Protein AF-A0A849Z575-F1 (afdb_monomer_lite)

Radius of gyration: 14.67 Å; chains: 1; bounding box: 32×26×40 Å

Structure (mmCIF, N/CA/C/O backbone):
data_AF-A0A849Z575-F1
#
_entry.id   AF-A0A849Z575-F1
#
loop_
_atom_site.group_PDB
_atom_site.id
_atom_site.type_symbol
_atom_site.label_atom_id
_atom_site.label_alt_id
_atom_site.label_comp_id
_atom_site.label_asym_id
_atom_site.label_entity_id
_atom_site.label_seq_id
_atom_site.pdbx_PDB_ins_code
_atom_site.Cartn_x
_atom_site.Cartn_y
_atom_site.Cartn_z
_atom_site.occupancy
_atom_site.B_iso_or_equiv
_atom_site.auth_seq_id
_atom_site.auth_comp_id
_atom_site.auth_asym_id
_atom_site.auth_atom_id
_atom_site.pdbx_PDB_model_num
ATOM 1 N N . MET A 1 1 ? 13.945 -15.784 -11.707 1.00 46.50 1 MET A N 1
ATOM 2 C CA . MET A 1 1 ? 13.718 -14.532 -12.458 1.00 46.50 1 MET A CA 1
ATOM 3 C C . MET A 1 1 ? 12.244 -14.195 -12.335 1.00 46.50 1 MET A C 1
ATOM 5 O O . MET A 1 1 ? 11.436 -15.010 -12.761 1.00 46.50 1 MET A O 1
ATOM 9 N N . LYS A 1 2 ? 11.876 -13.103 -11.656 1.00 51.78 2 LYS A N 1
ATOM 10 C CA . LYS A 1 2 ? 10.467 -12.685 -11.591 1.00 51.78 2 LYS A CA 1
ATOM 11 C C . LYS A 1 2 ? 10.192 -11.878 -12.848 1.00 51.78 2 LYS A C 1
ATOM 13 O O . LYS A 1 2 ? 10.759 -10.805 -13.008 1.00 51.78 2 LYS A O 1
ATOM 18 N N . THR A 1 3 ? 9.388 -12.410 -13.760 1.00 62.69 3 THR A N 1
ATOM 19 C CA . THR A 1 3 ? 9.033 -11.647 -14.957 1.00 62.69 3 THR A CA 1
ATOM 20 C C . THR A 1 3 ? 8.106 -10.495 -14.569 1.00 62.69 3 THR A C 1
ATOM 22 O O . THR A 1 3 ? 7.423 -10.553 -13.543 1.00 62.69 3 THR A O 1
ATOM 25 N N . ARG A 1 4 ? 8.028 -9.448 -15.399 1.00 69.19 4 ARG A N 1
ATOM 26 C CA . ARG A 1 4 ? 7.083 -8.328 -15.210 1.00 69.19 4 ARG A CA 1
ATOM 27 C C . ARG A 1 4 ? 5.634 -8.783 -14.983 1.00 69.19 4 ARG A C 1
ATOM 29 O O . ARG A 1 4 ? 4.887 -8.095 -14.299 1.00 69.19 4 ARG A O 1
ATOM 36 N N . LYS A 1 5 ? 5.243 -9.954 -15.493 1.00 69.69 5 LYS A N 1
ATOM 37 C CA . LYS A 1 5 ? 3.909 -10.549 -15.301 1.00 69.69 5 LYS A CA 1
ATOM 38 C C . LYS A 1 5 ? 3.655 -11.062 -13.883 1.00 69.69 5 LYS A C 1
ATOM 40 O O . LYS A 1 5 ? 2.515 -11.044 -13.427 1.00 69.69 5 LYS A O 1
ATOM 45 N N . ASP A 1 6 ? 4.706 -11.458 -13.172 1.00 75.38 6 ASP A N 1
ATOM 46 C CA . ASP A 1 6 ? 4.607 -12.082 -11.848 1.00 75.38 6 ASP A CA 1
ATOM 47 C C . ASP A 1 6 ? 4.687 -11.063 -10.708 1.00 75.38 6 ASP A C 1
ATOM 49 O O . ASP A 1 6 ? 4.555 -11.412 -9.531 1.00 75.38 6 ASP A O 1
ATOM 53 N N . PHE A 1 7 ? 4.941 -9.792 -11.030 1.00 79.50 7 PHE A N 1
ATOM 54 C CA . PHE A 1 7 ? 5.074 -8.773 -10.007 1.00 79.50 7 PHE A CA 1
ATOM 55 C C . PHE A 1 7 ? 3.714 -8.420 -9.410 1.00 79.50 7 PHE A C 1
ATOM 57 O O . PHE A 1 7 ? 2.819 -7.878 -10.076 1.00 79.50 7 PHE A O 1
ATOM 64 N N . ARG A 1 8 ? 3.604 -8.696 -8.112 1.00 80.12 8 ARG A N 1
ATOM 65 C CA . ARG A 1 8 ? 2.444 -8.362 -7.300 1.00 80.12 8 ARG A CA 1
ATOM 66 C C . ARG A 1 8 ? 2.808 -7.318 -6.269 1.00 80.12 8 ARG A C 1
ATOM 68 O O . ARG A 1 8 ? 3.837 -7.426 -5.607 1.00 80.12 8 ARG A O 1
ATOM 75 N N . ILE A 1 9 ? 1.910 -6.366 -6.098 1.00 78.44 9 ILE A N 1
ATOM 76 C CA . ILE A 1 9 ? 1.945 -5.434 -4.980 1.00 78.44 9 ILE A CA 1
ATOM 77 C C . ILE A 1 9 ? 0.882 -5.887 -3.996 1.00 78.44 9 ILE A C 1
ATOM 79 O O . ILE A 1 9 ? -0.257 -6.152 -4.381 1.00 78.44 9 ILE A O 1
AT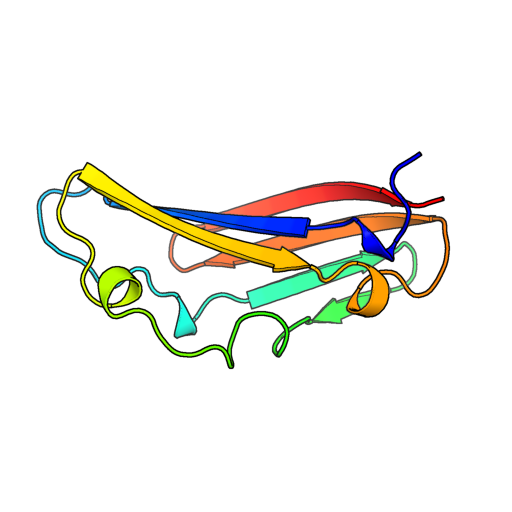OM 83 N N . THR A 1 10 ? 1.275 -5.964 -2.733 1.00 82.31 10 THR A N 1
ATOM 84 C CA . THR A 1 10 ? 0.379 -6.223 -1.614 1.00 82.31 10 THR A CA 1
ATOM 85 C C . THR A 1 10 ? 0.352 -4.995 -0.721 1.00 82.31 10 THR A C 1
ATOM 87 O O . THR A 1 10 ? 1.407 -4.489 -0.346 1.00 82.31 10 THR A O 1
ATOM 90 N N . ILE A 1 11 ? -0.846 -4.546 -0.364 1.00 80.56 11 ILE A N 1
ATOM 91 C CA . ILE A 1 11 ? -1.070 -3.482 0.615 1.00 80.56 11 ILE A CA 1
ATOM 92 C C . ILE A 1 11 ? -1.724 -4.123 1.827 1.00 80.56 11 ILE A C 1
ATOM 94 O O . ILE A 1 11 ? -2.682 -4.883 1.680 1.00 80.56 11 ILE A O 1
ATOM 98 N N . LYS A 1 12 ? -1.210 -3.802 3.013 1.00 85.81 12 LYS A N 1
ATOM 99 C CA . LYS A 1 12 ? -1.788 -4.214 4.290 1.00 85.81 12 LYS A CA 1
ATOM 100 C C . LYS A 1 12 ? -2.063 -2.982 5.135 1.00 85.81 12 LYS A C 1
ATOM 102 O O . LYS A 1 12 ? -1.223 -2.086 5.183 1.00 85.81 12 LYS A O 1
ATOM 107 N N . ALA A 1 13 ? -3.208 -2.960 5.801 1.00 84.88 13 ALA A N 1
ATOM 108 C CA . ALA A 1 13 ? -3.537 -1.957 6.802 1.00 84.88 13 ALA A CA 1
ATOM 109 C C . ALA A 1 13 ? -3.946 -2.666 8.090 1.00 84.88 13 ALA A C 1
ATOM 111 O O . ALA A 1 13 ? -4.796 -3.555 8.060 1.00 84.88 13 ALA A O 1
ATOM 112 N N . THR A 1 14 ? -3.336 -2.266 9.201 1.00 89.06 14 THR A N 1
ATOM 113 C CA . THR A 1 14 ? -3.619 -2.802 10.535 1.00 89.06 14 THR A CA 1
ATOM 114 C C . THR A 1 14 ? -4.141 -1.678 11.413 1.00 89.06 14 THR A C 1
ATOM 116 O O . THR A 1 14 ? -3.500 -0.631 11.521 1.00 89.06 14 THR A O 1
ATOM 119 N N . ASN A 1 15 ? -5.284 -1.890 12.063 1.00 91.12 15 ASN A N 1
ATOM 120 C CA . ASN A 1 15 ? -5.797 -0.933 13.033 1.00 91.12 15 ASN A CA 1
ATOM 121 C C . ASN A 1 15 ? -5.083 -1.123 14.379 1.00 91.12 15 ASN A C 1
ATOM 123 O O . ASN A 1 15 ? -5.410 -2.021 15.150 1.00 91.12 15 ASN A O 1
ATOM 127 N N . VAL A 1 16 ? -4.108 -0.259 14.663 1.00 91.69 16 VAL A N 1
ATOM 128 C CA . VAL A 1 16 ? -3.369 -0.239 15.941 1.00 91.69 16 VAL A CA 1
ATOM 129 C C . VAL A 1 16 ? -4.068 0.582 17.037 1.00 91.69 16 VAL A C 1
ATOM 131 O O . VAL A 1 16 ? -3.544 0.718 18.143 1.00 91.69 16 VAL A O 1
ATOM 134 N N . GLY A 1 17 ? -5.230 1.164 16.729 1.00 91.25 17 GLY A N 1
ATOM 135 C CA . GLY A 1 17 ? -6.047 1.946 17.648 1.00 91.25 17 GLY A CA 1
ATOM 136 C C . GLY A 1 17 ? -6.961 1.091 18.527 1.00 91.25 17 GLY A C 1
ATOM 137 O O . GLY A 1 17 ? -6.866 -0.134 18.576 1.00 91.25 17 GLY A O 1
ATOM 138 N N . LYS A 1 18 ? -7.862 1.766 19.251 1.00 95.56 18 LYS A N 1
ATOM 139 C CA . LYS A 1 18 ? -8.833 1.141 20.171 1.00 95.56 18 LYS A CA 1
ATOM 140 C C . LYS A 1 18 ? -10.278 1.194 19.672 1.00 95.56 18 LYS A C 1
ATOM 142 O O . LYS A 1 18 ? -11.152 0.606 20.299 1.00 95.56 18 LYS A O 1
ATOM 147 N N . GLU A 1 19 ? -10.523 1.876 18.558 1.00 96.19 19 GLU A N 1
ATOM 148 C CA . GLU A 1 19 ? -11.845 2.052 17.955 1.00 96.19 19 GLU A CA 1
ATOM 149 C C . GLU A 1 19 ? -11.834 1.563 16.505 1.00 96.19 19 GLU A C 1
ATOM 151 O O . GLU A 1 19 ? -10.784 1.547 15.861 1.00 96.19 19 GLU A O 1
ATOM 156 N N . THR A 1 20 ? -12.992 1.147 15.991 1.00 93.75 20 THR A N 1
ATOM 157 C CA . THR A 1 20 ? -13.152 0.824 14.567 1.00 93.75 20 THR A CA 1
ATOM 158 C C . THR A 1 20 ? -12.881 2.066 13.723 1.00 93.75 20 THR A C 1
ATOM 160 O O . THR A 1 20 ? -13.417 3.130 14.018 1.00 93.75 20 THR A O 1
ATOM 163 N N . THR A 1 21 ? -12.094 1.928 12.655 1.00 90.75 21 THR A N 1
ATOM 164 C CA . THR A 1 21 ? -11.702 3.059 11.798 1.00 90.75 21 THR A CA 1
ATOM 165 C C . THR A 1 21 ? -11.860 2.743 10.313 1.00 90.75 21 THR A C 1
ATOM 167 O O . THR A 1 21 ? -11.747 1.589 9.900 1.00 90.75 21 THR A O 1
ATOM 170 N N . ASP A 1 22 ? -12.082 3.774 9.496 1.00 87.12 22 ASP A N 1
ATOM 171 C CA . ASP A 1 22 ? -11.826 3.696 8.052 1.00 87.12 22 ASP A CA 1
ATOM 172 C C . ASP A 1 22 ? -10.305 3.722 7.847 1.00 87.12 22 ASP A C 1
ATOM 174 O O . ASP A 1 22 ? -9.594 4.454 8.540 1.00 87.12 22 ASP A O 1
ATOM 178 N N . THR A 1 23 ? -9.781 2.910 6.930 1.00 80.31 23 THR A N 1
ATOM 179 C CA . THR A 1 23 ? -8.332 2.840 6.690 1.00 80.31 23 THR A CA 1
ATOM 180 C C . THR A 1 23 ? -7.813 3.963 5.781 1.00 80.31 23 THR A C 1
ATOM 182 O O . THR A 1 23 ? -6.676 3.892 5.317 1.00 80.31 23 THR A O 1
ATOM 185 N N . GLY A 1 24 ? -8.652 4.922 5.381 1.00 79.44 24 GLY A N 1
ATOM 186 C CA . GLY A 1 24 ? -8.296 5.997 4.453 1.00 79.44 24 GLY A CA 1
ATOM 187 C C . GLY A 1 24 ? -7.968 5.494 3.045 1.00 79.44 24 GLY A C 1
ATOM 188 O O . GLY A 1 24 ? -7.293 6.172 2.275 1.00 79.44 24 GLY A O 1
ATOM 189 N N . ARG A 1 25 ? -8.428 4.292 2.664 1.00 77.31 25 ARG A N 1
ATOM 190 C CA . ARG A 1 25 ? -7.999 3.608 1.424 1.00 77.31 25 ARG A CA 1
ATOM 191 C C . ARG A 1 25 ? -8.259 4.413 0.146 1.00 77.31 25 ARG A C 1
ATOM 193 O O . ARG A 1 25 ? -7.547 4.252 -0.845 1.00 77.31 25 ARG A O 1
ATOM 200 N N . HIS A 1 26 ? -9.287 5.257 0.171 1.00 73.94 26 HIS A N 1
ATOM 201 C CA . HIS A 1 26 ? -9.674 6.155 -0.917 1.00 73.94 26 HIS A CA 1
ATOM 202 C C . HIS A 1 26 ? -8.728 7.356 -1.083 1.00 73.94 26 HIS A C 1
ATOM 204 O O . HIS A 1 26 ? -8.760 8.008 -2.121 1.00 73.94 26 HIS A O 1
ATOM 210 N N . GLN A 1 27 ? -7.901 7.635 -0.078 1.00 74.00 27 GLN A N 1
ATOM 211 C CA . GLN A 1 27 ? -6.935 8.733 -0.055 1.00 74.00 27 GLN A CA 1
ATOM 212 C C . GLN A 1 27 ? -5.522 8.258 -0.401 1.00 74.00 27 GLN A C 1
ATOM 214 O O . GLN A 1 27 ? -4.627 9.079 -0.579 1.00 74.00 27 GLN A O 1
ATOM 219 N N . MET A 1 28 ? -5.312 6.940 -0.507 1.00 76.00 28 MET A N 1
ATOM 220 C CA . MET A 1 28 ? -3.994 6.391 -0.795 1.00 76.00 28 MET A CA 1
ATOM 221 C C . MET A 1 28 ? -3.535 6.761 -2.204 1.00 76.00 28 MET A C 1
ATOM 223 O O . MET A 1 28 ? -4.220 6.481 -3.194 1.00 76.00 28 MET A O 1
ATOM 227 N N . SER A 1 29 ? -2.340 7.336 -2.285 1.00 75.12 29 SER A N 1
ATOM 228 C CA . SER A 1 29 ? -1.666 7.668 -3.533 1.00 75.12 29 SER A CA 1
ATOM 229 C C . SER A 1 29 ? -0.580 6.625 -3.805 1.00 75.12 29 SER A C 1
ATOM 231 O O . SER A 1 29 ? 0.107 6.156 -2.899 1.00 75.12 29 SER A O 1
ATOM 233 N N . PHE A 1 30 ? -0.456 6.214 -5.066 1.00 77.50 30 PHE A N 1
ATOM 234 C CA . PHE A 1 30 ? 0.590 5.297 -5.512 1.00 77.50 30 PHE A CA 1
ATOM 235 C C . PHE A 1 30 ? 1.380 5.984 -6.602 1.00 77.50 30 PHE A C 1
ATOM 237 O O . PHE A 1 30 ? 0.791 6.577 -7.507 1.00 77.50 30 PHE A O 1
ATOM 244 N N . SER A 1 31 ? 2.698 5.868 -6.567 1.00 76.62 31 SER A N 1
ATOM 245 C CA . SER A 1 31 ?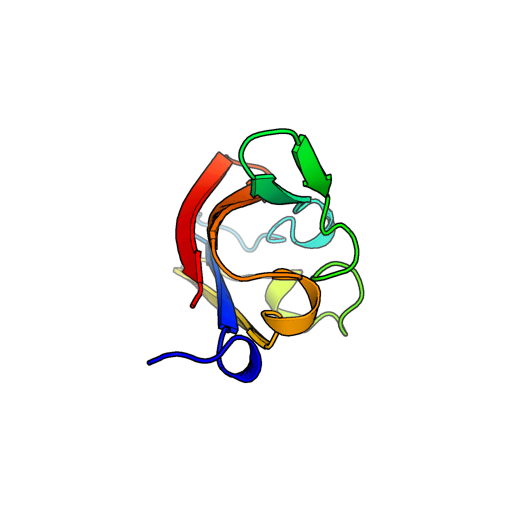 3.551 6.379 -7.629 1.00 76.62 31 SER A CA 1
ATOM 246 C C . SER A 1 31 ? 4.753 5.475 -7.864 1.00 76.62 31 SER A C 1
ATOM 248 O O . SER A 1 31 ? 5.150 4.675 -7.015 1.00 76.62 31 SER A O 1
ATOM 250 N N . THR A 1 32 ? 5.320 5.583 -9.060 1.00 75.69 32 THR A N 1
ATOM 251 C CA . THR A 1 32 ? 6.629 5.015 -9.374 1.00 75.69 32 THR A CA 1
ATOM 252 C C . THR A 1 32 ? 7.580 6.103 -9.802 1.00 75.69 32 THR A C 1
ATOM 254 O O . THR A 1 32 ? 7.257 6.847 -10.727 1.00 75.69 32 THR A O 1
ATOM 257 N N . GLY A 1 33 ? 8.756 6.157 -9.192 1.00 71.00 33 GLY A N 1
ATOM 258 C CA . GLY A 1 33 ? 9.903 6.906 -9.682 1.00 71.00 33 GLY A CA 1
ATOM 259 C C . GLY A 1 33 ? 10.803 6.021 -10.539 1.00 71.00 33 GLY A C 1
ATOM 260 O O . GLY A 1 33 ? 11.073 4.879 -10.173 1.00 71.00 33 GLY A O 1
ATOM 261 N N . VAL A 1 34 ? 11.285 6.562 -11.655 1.00 66.19 34 VAL A N 1
ATOM 262 C CA . VAL A 1 34 ? 12.523 6.117 -12.310 1.00 66.19 34 VAL A CA 1
ATOM 263 C C . VAL A 1 34 ? 13.478 7.302 -12.388 1.00 66.19 34 VAL A C 1
ATOM 265 O O . VAL A 1 34 ? 13.044 8.458 -12.334 1.00 66.19 34 VAL A O 1
ATOM 268 N N . GLU A 1 35 ? 14.773 7.035 -12.528 1.00 52.09 35 GLU A N 1
ATOM 269 C CA . GLU A 1 35 ? 15.745 8.083 -12.837 1.00 52.09 35 GLU A CA 1
ATOM 270 C C . GLU A 1 35 ? 15.301 8.815 -14.124 1.00 52.09 35 GLU A C 1
ATOM 272 O O . GLU A 1 35 ? 15.127 8.199 -15.178 1.00 52.09 35 GLU A O 1
ATOM 277 N N . GLY A 1 36 ? 15.007 10.119 -14.017 1.00 47.66 36 GLY A N 1
ATOM 278 C CA . GLY A 1 36 ? 14.481 10.940 -15.119 1.00 47.66 36 GLY A CA 1
ATOM 279 C C . GLY A 1 36 ? 12.958 11.166 -15.158 1.00 47.66 36 GLY A C 1
ATOM 280 O O . GLY A 1 36 ? 12.485 11.834 -16.077 1.00 47.66 36 GLY A O 1
ATOM 281 N N . GLY A 1 37 ? 12.177 10.676 -14.185 1.00 56.44 37 GLY A N 1
ATOM 282 C CA . GLY A 1 37 ? 10.776 11.089 -13.997 1.00 56.44 37 GLY A CA 1
ATOM 283 C C . GLY A 1 37 ? 9.874 10.034 -13.350 1.00 56.44 37 GLY A C 1
ATOM 284 O O . GLY A 1 37 ? 10.016 8.842 -13.598 1.00 56.44 37 GLY A O 1
ATOM 285 N N . GLY A 1 38 ? 8.915 10.469 -12.526 1.00 61.00 38 GLY A N 1
ATOM 286 C CA . GLY A 1 38 ? 7.931 9.594 -11.876 1.00 61.00 38 GLY A CA 1
ATOM 287 C C . GLY A 1 38 ? 6.539 9.624 -12.520 1.00 61.00 38 GLY A C 1
ATOM 288 O O . GLY A 1 38 ? 6.223 10.505 -13.319 1.00 61.00 38 GLY A O 1
ATOM 289 N N . ARG A 1 39 ? 5.680 8.660 -12.169 1.00 70.56 39 ARG A N 1
ATOM 290 C CA . ARG A 1 39 ? 4.257 8.614 -12.547 1.00 70.56 39 ARG A CA 1
ATOM 291 C C . ARG A 1 39 ? 3.388 8.279 -11.347 1.00 70.56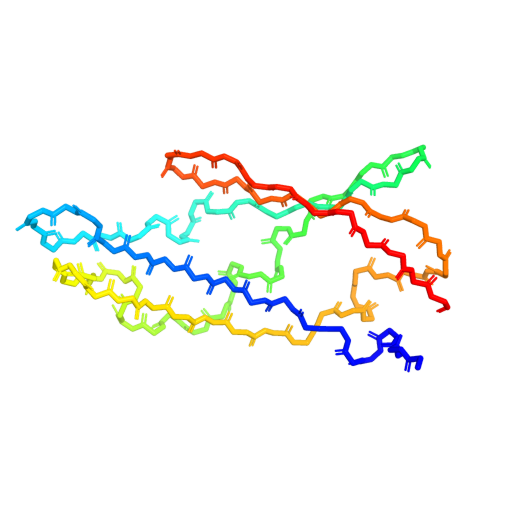 39 ARG A C 1
ATOM 293 O O . ARG A 1 39 ? 3.663 7.311 -10.646 1.00 70.56 39 ARG A O 1
ATOM 300 N N . THR A 1 40 ? 2.291 9.007 -11.179 1.00 70.69 40 THR A N 1
ATOM 301 C CA . THR A 1 40 ? 1.215 8.633 -10.257 1.00 70.69 40 THR A CA 1
ATOM 302 C C . THR A 1 40 ? 0.408 7.482 -10.860 1.00 70.69 40 THR A C 1
ATOM 304 O O . THR A 1 40 ? -0.185 7.604 -1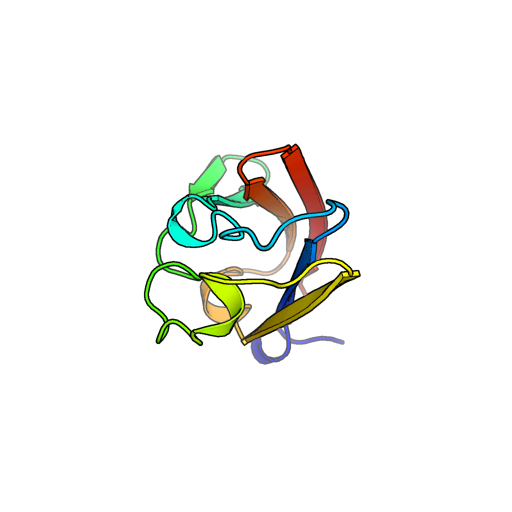1.930 1.00 70.69 40 THR A O 1
ATOM 307 N N . LEU A 1 41 ? 0.361 6.356 -10.159 1.00 68.94 41 LEU A N 1
ATOM 308 C CA . LEU A 1 41 ? -0.451 5.176 -10.445 1.00 68.94 41 LEU A CA 1
ATOM 309 C C . LEU A 1 41 ? -1.874 5.326 -9.872 1.00 68.94 41 LEU A C 1
ATOM 311 O O . LEU A 1 41 ? -2.429 4.372 -9.328 1.00 68.94 41 LEU A O 1
ATOM 315 N N . GLY A 1 42 ? -2.481 6.513 -9.984 1.00 56.41 42 GLY A N 1
ATOM 316 C CA . GLY A 1 42 ? -3.739 6.866 -9.301 1.00 56.41 42 GLY A CA 1
ATOM 317 C C . GLY A 1 42 ? -4.931 5.941 -9.598 1.00 56.41 42 GLY A C 1
ATOM 318 O O . GLY A 1 42 ? -5.904 5.924 -8.854 1.00 56.41 42 GLY A O 1
ATOM 319 N N . LEU A 1 43 ? -4.843 5.119 -10.649 1.00 53.00 43 LEU A N 1
ATOM 320 C CA . LEU A 1 43 ? -5.877 4.169 -11.072 1.00 53.00 43 LEU A CA 1
ATOM 321 C C . LEU A 1 43 ? -5.569 2.702 -10.718 1.00 53.00 43 LEU A C 1
ATOM 323 O O . LEU A 1 43 ? -6.432 1.850 -10.904 1.00 53.00 43 LEU A O 1
ATOM 327 N N . ALA A 1 44 ? -4.373 2.390 -10.208 1.00 56.97 44 ALA A N 1
ATOM 328 C CA . ALA A 1 44 ? -3.945 1.013 -9.934 1.00 56.97 44 ALA A CA 1
ATOM 329 C C . ALA A 1 44 ? -4.716 0.356 -8.780 1.00 56.97 44 ALA A C 1
ATOM 331 O O . ALA A 1 44 ? -4.951 -0.850 -8.780 1.00 56.97 44 ALA A O 1
ATOM 332 N N . PHE A 1 45 ? -5.115 1.170 -7.805 1.00 59.91 45 PHE A N 1
ATOM 333 C CA . PHE A 1 45 ? -5.707 0.717 -6.552 1.00 59.91 45 PHE A CA 1
ATOM 334 C C . PHE A 1 45 ? -7.022 1.441 -6.221 1.00 59.91 45 PHE A C 1
ATOM 336 O O . PHE A 1 45 ? -7.814 0.928 -5.438 1.00 59.91 45 PHE A O 1
ATOM 343 N N . GLY A 1 46 ? -7.307 2.610 -6.804 1.00 52.75 46 GLY A N 1
ATOM 344 C CA . GLY A 1 46 ? -8.485 3.423 -6.457 1.00 52.75 46 GLY A CA 1
ATOM 345 C C . GLY A 1 46 ? -9.843 2.884 -6.937 1.00 52.75 46 GLY A C 1
ATOM 346 O O . GLY A 1 46 ? -10.865 3.220 -6.345 1.00 52.75 46 GLY A O 1
ATOM 347 N N . ASN A 1 47 ? -9.868 2.025 -7.966 1.00 51.22 47 ASN A N 1
ATOM 348 C CA . ASN A 1 47 ? -11.099 1.675 -8.698 1.00 51.22 47 ASN A CA 1
ATOM 349 C C . ASN A 1 47 ? -11.613 0.237 -8.477 1.00 51.22 47 ASN A C 1
ATOM 351 O O . ASN A 1 47 ? -12.532 -0.201 -9.167 1.00 51.22 47 ASN A O 1
ATOM 355 N N . GLY A 1 48 ? -11.025 -0.519 -7.548 1.00 51.56 48 GLY A N 1
ATOM 356 C CA . GLY A 1 48 ? -11.476 -1.876 -7.222 1.00 51.56 48 GLY A CA 1
ATOM 357 C C . GLY A 1 48 ? -12.705 -1.889 -6.310 1.00 51.56 48 GLY A C 1
ATOM 358 O O . GLY A 1 48 ? -12.880 -0.990 -5.488 1.00 51.56 48 GLY A O 1
ATOM 359 N N . HIS A 1 49 ? -13.550 -2.920 -6.440 1.00 47.75 49 HIS A N 1
ATOM 360 C CA . HIS A 1 49 ? -14.698 -3.167 -5.559 1.00 47.75 49 HIS A CA 1
ATOM 361 C C . HIS A 1 49 ? -14.259 -3.070 -4.091 1.00 47.75 49 HIS A C 1
ATOM 363 O O . HIS A 1 49 ? -13.372 -3.805 -3.656 1.00 47.75 49 HIS A O 1
ATOM 369 N N . ARG A 1 50 ? -14.848 -2.123 -3.352 1.00 63.88 50 ARG A N 1
ATOM 370 C CA . ARG A 1 50 ? -14.505 -1.850 -1.955 1.00 63.88 50 ARG A CA 1
ATOM 371 C C . ARG A 1 50 ? -14.995 -3.012 -1.107 1.00 63.88 50 ARG A C 1
ATOM 373 O O . ARG A 1 50 ? -16.187 -3.100 -0.815 1.00 63.88 50 ARG A O 1
ATOM 380 N N . ALA A 1 51 ? -14.087 -3.907 -0.736 1.00 68.56 51 ALA A N 1
ATOM 381 C CA . ALA A 1 51 ? -14.380 -4.865 0.314 1.00 68.56 51 ALA A CA 1
ATOM 382 C C . ALA A 1 51 ? -14.704 -4.045 1.581 1.00 68.56 51 ALA A C 1
ATOM 384 O O . ALA A 1 51 ? -13.970 -3.107 1.915 1.00 68.56 51 ALA A O 1
ATOM 385 N N . LYS A 1 52 ? -15.864 -4.304 2.202 1.00 74.06 52 LYS A N 1
ATOM 386 C CA . LYS A 1 52 ? -16.414 -3.502 3.316 1.00 74.06 52 LYS A CA 1
ATOM 387 C C . LYS A 1 52 ? -15.424 -3.360 4.475 1.00 74.06 52 LYS A C 1
ATOM 389 O O . LYS A 1 52 ? -15.458 -2.371 5.199 1.00 74.06 52 LYS A O 1
ATOM 394 N N . GLU A 1 53 ? -14.529 -4.328 4.600 1.00 79.19 53 GLU A N 1
ATOM 395 C CA . GLU A 1 53 ? -13.485 -4.451 5.604 1.00 79.19 53 GLU A CA 1
ATOM 396 C C . GLU A 1 53 ? -12.489 -3.274 5.577 1.00 79.19 53 GLU A C 1
ATOM 398 O O . GLU A 1 53 ? -11.935 -2.928 6.614 1.00 79.19 53 GLU A O 1
ATOM 403 N N . TRP A 1 54 ? -12.302 -2.599 4.434 1.00 83.19 54 TRP A N 1
ATOM 404 C CA . TRP A 1 54 ? -11.444 -1.403 4.341 1.00 83.19 54 TRP A CA 1
ATOM 405 C C . TRP A 1 54 ? -12.111 -0.123 4.868 1.00 83.19 54 TRP A C 1
ATOM 407 O O . TRP A 1 54 ? -11.424 0.838 5.204 1.00 83.19 54 TRP A O 1
ATOM 417 N N . SER A 1 55 ? -13.444 -0.084 4.934 1.00 86.06 55 SER A N 1
ATOM 418 C CA . SER A 1 55 ? -14.197 1.095 5.397 1.00 86.06 55 SER A CA 1
ATOM 419 C C . SER A 1 55 ? -14.569 1.034 6.878 1.00 86.06 55 SER A C 1
ATOM 421 O O . SER A 1 55 ? -14.981 2.038 7.449 1.00 86.06 55 SER A O 1
ATOM 423 N N . ALA A 1 56 ? -14.449 -0.138 7.500 1.00 90.62 56 ALA A N 1
ATOM 424 C CA . ALA A 1 56 ? -14.716 -0.337 8.917 1.00 90.62 56 ALA A CA 1
ATOM 425 C C . ALA A 1 56 ? -13.818 -1.458 9.450 1.00 90.62 56 ALA A C 1
ATOM 427 O O . ALA A 1 56 ? -14.241 -2.610 9.538 1.00 90.62 56 ALA A O 1
ATOM 428 N N . LEU A 1 57 ? -12.574 -1.113 9.785 1.00 91.00 57 LEU A N 1
ATOM 429 C CA . LEU A 1 57 ? -11.579 -2.040 10.311 1.00 91.00 57 LEU A CA 1
ATOM 430 C C . LEU A 1 57 ? -11.613 -2.041 11.850 1.00 91.00 57 LEU A C 1
ATOM 432 O O . LEU A 1 57 ? -11.273 -1.015 12.452 1.00 91.00 57 LEU A O 1
ATOM 436 N N . PRO A 1 58 ? -12.013 -3.144 12.512 1.00 95.00 58 PRO A N 1
ATOM 437 C CA . PRO A 1 58 ? -12.026 -3.226 13.972 1.00 95.00 58 PRO A CA 1
ATOM 438 C C . PRO A 1 58 ? -10.623 -3.104 14.596 1.00 95.00 58 PRO A C 1
ATOM 440 O O . PRO A 1 58 ? -9.628 -3.349 13.912 1.00 95.00 58 PRO A O 1
ATOM 443 N N . PRO A 1 59 ? -10.515 -2.753 15.891 1.00 95.94 59 PRO A N 1
ATOM 444 C CA . PRO A 1 59 ? -9.238 -2.710 16.608 1.00 95.94 59 PRO A CA 1
ATOM 445 C C . PRO A 1 59 ? -8.477 -4.037 16.538 1.00 95.94 59 PRO A C 1
ATOM 447 O O . PRO A 1 59 ? -9.047 -5.092 16.805 1.00 95.94 59 PRO A O 1
ATOM 450 N N . GLY A 1 60 ? -7.185 -3.985 16.212 1.00 94.88 60 GLY A N 1
ATOM 451 C CA . GLY A 1 60 ? -6.309 -5.156 16.109 1.00 94.88 60 GLY A CA 1
ATOM 452 C C . GLY A 1 60 ? -6.426 -5.946 14.801 1.00 94.88 60 GLY A C 1
ATOM 453 O O . GLY A 1 60 ? -5.563 -6.778 14.523 1.00 94.88 60 GLY A O 1
ATOM 454 N N . GLU A 1 61 ? -7.436 -5.673 13.974 1.00 94.31 61 GLU A N 1
ATOM 455 C CA . GLU A 1 61 ? -7.630 -6.378 12.709 1.00 94.31 61 GLU A CA 1
ATOM 456 C C . GLU A 1 61 ? -6.702 -5.865 11.606 1.00 94.31 61 GLU A C 1
ATOM 458 O O . GLU A 1 61 ? -6.221 -4.725 11.620 1.00 94.31 61 GLU A O 1
ATOM 463 N N . THR A 1 62 ? -6.454 -6.736 10.627 1.00 91.31 62 THR A N 1
ATOM 464 C CA . THR A 1 62 ? -5.652 -6.427 9.440 1.00 91.31 62 THR A CA 1
ATOM 465 C C . THR A 1 62 ? -6.412 -6.785 8.175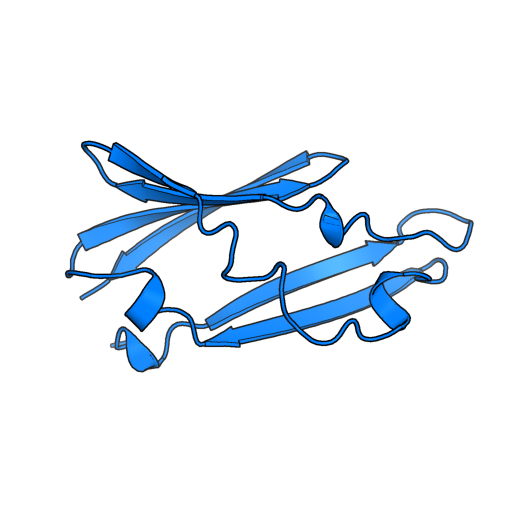 1.00 91.31 62 THR A C 1
ATOM 467 O O . THR A 1 62 ? -6.892 -7.904 8.023 1.00 91.31 62 THR A O 1
ATOM 470 N N . VAL A 1 63 ? -6.449 -5.851 7.229 1.00 88.81 63 VAL A N 1
ATOM 471 C CA . VAL A 1 63 ? -6.932 -6.094 5.865 1.00 88.81 63 VAL A CA 1
ATOM 472 C C . VAL A 1 63 ? -5.773 -6.105 4.890 1.00 88.81 63 VAL A C 1
ATOM 474 O O . VAL A 1 63 ? -4.793 -5.375 5.045 1.00 88.81 63 VAL A O 1
ATOM 477 N N . GLU A 1 64 ? -5.892 -6.951 3.872 1.00 87.81 64 GLU A N 1
ATOM 478 C CA . GLU A 1 64 ? -4.893 -7.118 2.829 1.00 87.81 64 GLU A CA 1
ATOM 479 C C . GLU A 1 64 ? -5.557 -7.140 1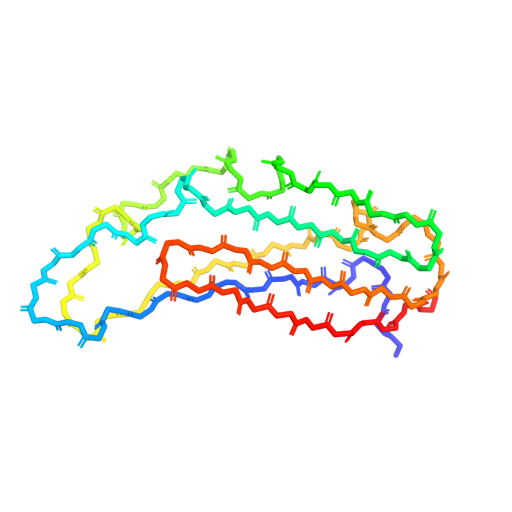.453 1.00 87.81 64 GLU A C 1
ATOM 481 O O . GLU A 1 64 ? -6.602 -7.755 1.245 1.00 87.81 64 GLU A O 1
ATOM 486 N N . GLU A 1 65 ? -4.916 -6.490 0.490 1.00 82.81 65 GLU A N 1
ATOM 487 C CA . GLU A 1 65 ? -5.255 -6.595 -0.920 1.00 82.81 65 GLU A CA 1
ATOM 488 C C . GLU A 1 65 ? -3.971 -6.830 -1.702 1.00 82.81 65 GLU A C 1
ATOM 490 O O . GLU A 1 65 ? -2.935 -6.222 -1.429 1.00 82.81 65 GLU A O 1
ATOM 495 N N . SER A 1 66 ? -4.042 -7.698 -2.708 1.00 82.81 66 SER A N 1
ATOM 496 C CA . SER A 1 66 ? -2.929 -7.905 -3.617 1.00 82.81 66 SER A CA 1
ATOM 497 C C . SER A 1 66 ? -3.372 -7.884 -5.070 1.00 82.81 66 SER A C 1
ATOM 499 O O . SER A 1 66 ? -4.407 -8.451 -5.431 1.00 82.81 66 SER A O 1
ATOM 501 N N . ARG A 1 67 ? -2.574 -7.226 -5.911 1.00 78.62 67 ARG A N 1
ATOM 502 C CA . ARG A 1 67 ? -2.842 -7.048 -7.341 1.00 78.62 67 ARG A CA 1
ATOM 503 C C . ARG A 1 67 ? -1.590 -7.351 -8.152 1.00 78.62 67 ARG A C 1
ATOM 505 O O . ARG A 1 67 ? -0.493 -6.909 -7.806 1.00 78.62 67 ARG A O 1
ATOM 512 N N . SER A 1 68 ? -1.767 -8.075 -9.253 1.00 80.06 68 SER A N 1
ATOM 513 C CA . SER A 1 68 ? -0.735 -8.223 -10.280 1.00 80.06 68 SER A CA 1
ATOM 514 C C . SER A 1 68 ? -0.724 -6.962 -11.135 1.00 80.06 68 SER A C 1
ATOM 516 O O . SER A 1 68 ? -1.696 -6.681 -11.830 1.00 80.06 68 SER A O 1
ATOM 518 N N . MET A 1 69 ? 0.355 -6.186 -11.043 1.00 76.12 69 MET A N 1
ATOM 519 C CA . MET A 1 69 ? 0.442 -4.853 -11.655 1.00 76.12 69 MET A CA 1
ATOM 520 C C . MET A 1 69 ? 1.718 -4.646 -12.471 1.00 76.12 69 MET A C 1
ATOM 522 O O . MET A 1 69 ? 1.879 -3.596 -13.088 1.00 76.12 69 MET A O 1
ATOM 526 N N . GLY A 1 70 ? 2.639 -5.613 -12.495 1.00 77.94 70 GLY A N 1
ATOM 527 C CA . GLY A 1 70 ? 3.970 -5.382 -13.054 1.00 77.94 70 GLY A CA 1
ATOM 528 C C . GLY A 1 70 ? 3.995 -4.967 -14.521 1.00 77.94 70 GLY A C 1
ATOM 529 O O . GLY A 1 70 ? 4.774 -4.089 -14.865 1.00 77.94 70 GLY A O 1
ATOM 530 N N . GLU A 1 71 ? 3.109 -5.482 -15.378 1.00 76.19 71 GLU A N 1
ATOM 531 C CA . GLU A 1 71 ? 3.031 -5.022 -16.777 1.00 76.19 71 GLU A CA 1
ATOM 532 C C . GLU A 1 71 ? 2.486 -3.593 -16.915 1.00 76.19 71 GLU A C 1
ATOM 534 O O . GLU A 1 71 ? 2.857 -2.868 -17.836 1.00 76.19 71 GLU A O 1
ATOM 539 N N . SER A 1 72 ? 1.628 -3.164 -15.985 1.00 72.38 72 SER A N 1
ATOM 540 C CA . SER A 1 72 ? 1.078 -1.802 -15.967 1.00 72.38 72 SER A CA 1
ATOM 541 C C . SER A 1 72 ? 2.076 -0.779 -15.420 1.00 72.38 72 SER A C 1
ATOM 543 O O . SER A 1 72 ? 2.010 0.400 -15.772 1.00 72.38 72 SER A O 1
ATOM 545 N N . ILE A 1 73 ? 2.994 -1.230 -14.563 1.00 76.00 73 ILE A N 1
ATOM 546 C CA . ILE A 1 73 ? 3.956 -0.386 -13.854 1.00 76.00 73 ILE A CA 1
ATOM 547 C C . ILE A 1 73 ? 5.301 -0.336 -14.592 1.00 76.00 73 ILE A C 1
ATOM 549 O O . ILE A 1 73 ? 5.848 0.743 -14.821 1.00 76.00 73 ILE A O 1
ATOM 553 N N . PHE A 1 74 ? 5.821 -1.488 -15.016 1.00 79.56 74 PHE A N 1
ATOM 554 C CA . PHE A 1 74 ? 7.172 -1.627 -15.553 1.00 79.56 74 PHE A CA 1
ATOM 555 C C . PHE A 1 74 ? 7.162 -1.758 -17.075 1.00 79.56 74 PHE A C 1
ATOM 557 O O . PHE A 1 74 ? 7.048 -2.841 -17.655 1.00 79.56 74 PHE A O 1
ATOM 564 N N . ARG A 1 75 ? 7.327 -0.624 -17.756 1.00 76.06 75 ARG A N 1
ATOM 565 C CA . ARG A 1 75 ? 7.327 -0.577 -19.230 1.00 76.06 75 ARG A CA 1
ATOM 566 C C . ARG A 1 75 ? 8.569 -1.209 -19.850 1.00 76.06 75 ARG A C 1
ATOM 568 O O . ARG A 1 75 ? 8.495 -1.772 -20.940 1.00 76.06 75 ARG A O 1
ATOM 575 N N . LYS A 1 76 ? 9.699 -1.114 -19.158 1.00 79.31 76 LYS A N 1
ATOM 576 C CA . LYS A 1 76 ? 10.995 -1.645 -19.582 1.00 79.31 76 LYS A CA 1
ATOM 577 C C . LYS A 1 76 ? 11.761 -2.201 -18.379 1.00 79.31 76 LYS A C 1
ATOM 579 O O . LYS A 1 76 ? 11.442 -1.804 -17.256 1.00 79.31 76 LYS A O 1
ATOM 584 N N . PRO A 1 77 ? 12.755 -3.065 -18.607 1.00 82.81 77 PRO A N 1
ATOM 585 C CA . PRO A 1 77 ? 13.717 -3.426 -17.575 1.00 82.81 77 PRO A CA 1
ATOM 586 C C . PRO A 1 77 ? 14.403 -2.188 -16.979 1.00 82.81 77 PRO A C 1
ATOM 588 O O . PRO A 1 77 ? 14.540 -1.165 -17.663 1.00 82.81 77 PRO A O 1
ATOM 591 N N . GLY A 1 78 ? 14.807 -2.274 -15.716 1.00 83.50 78 GLY A N 1
ATOM 592 C CA . GLY A 1 78 ? 15.509 -1.224 -14.984 1.00 83.50 78 GLY A CA 1
ATOM 593 C C . GLY A 1 78 ? 15.100 -1.115 -13.516 1.00 83.50 78 GLY A C 1
ATOM 594 O O . GLY A 1 78 ? 14.299 -1.903 -13.009 1.00 83.50 78 GLY A O 1
ATOM 595 N N . ASP A 1 79 ? 15.655 -0.102 -12.857 1.00 85.44 79 ASP A N 1
ATOM 596 C CA . ASP A 1 79 ? 15.401 0.210 -11.454 1.00 85.44 79 ASP A CA 1
ATOM 597 C C . ASP A 1 79 ? 14.227 1.177 -11.289 1.00 85.44 79 ASP A C 1
ATOM 599 O O . ASP A 1 79 ? 14.117 2.197 -11.975 1.00 85.44 79 ASP A O 1
ATOM 603 N N . TYR A 1 80 ? 13.351 0.851 -10.344 1.00 82.56 80 TYR A N 1
ATOM 604 C CA . TYR A 1 80 ? 12.162 1.617 -10.003 1.00 82.56 80 TYR A CA 1
ATOM 605 C C . TYR A 1 80 ? 12.087 1.823 -8.491 1.00 82.56 80 TYR A C 1
ATOM 607 O O . TYR A 1 80 ? 12.412 0.930 -7.711 1.00 82.56 80 TYR A O 1
ATOM 615 N N . THR A 1 81 ? 11.550 2.964 -8.073 1.00 85.62 81 THR A N 1
ATOM 616 C CA . THR A 1 81 ? 11.098 3.182 -6.695 1.00 85.62 81 THR A CA 1
ATOM 617 C C . THR A 1 81 ? 9.584 3.225 -6.689 1.00 85.62 81 THR A C 1
ATOM 619 O O . THR A 1 81 ? 8.992 4.061 -7.365 1.00 85.62 81 THR A O 1
ATOM 622 N N . ILE A 1 82 ? 8.945 2.354 -5.919 1.00 81.88 82 ILE A N 1
ATOM 623 C CA . ILE A 1 82 ? 7.505 2.415 -5.670 1.00 81.88 82 ILE A CA 1
ATOM 624 C C . ILE A 1 82 ? 7.293 3.210 -4.391 1.00 81.88 82 ILE A C 1
ATOM 626 O O . ILE A 1 82 ? 7.944 2.925 -3.387 1.00 81.88 82 ILE A O 1
ATOM 630 N N . GLN A 1 83 ? 6.389 4.184 -4.425 1.00 82.69 83 GLN A N 1
ATOM 631 C CA . GLN A 1 83 ? 5.987 4.961 -3.257 1.00 82.69 83 GLN A CA 1
ATOM 632 C C . GLN A 1 83 ? 4.482 4.836 -3.041 1.00 82.69 83 GLN A C 1
ATOM 634 O O . GLN A 1 83 ? 3.698 4.788 -3.995 1.00 82.69 83 GLN A O 1
ATOM 639 N N . ILE A 1 84 ? 4.104 4.764 -1.770 1.00 79.19 84 ILE A N 1
ATOM 640 C CA . ILE A 1 84 ? 2.724 4.759 -1.301 1.00 79.19 84 ILE A CA 1
ATOM 641 C C . ILE A 1 84 ? 2.609 5.855 -0.257 1.00 79.19 84 ILE A C 1
ATOM 643 O O . ILE A 1 84 ? 3.397 5.881 0.687 1.00 79.19 84 ILE A O 1
ATOM 647 N N . GLU A 1 85 ? 1.619 6.719 -0.407 1.00 79.38 85 GLU A N 1
ATOM 648 C CA . GLU A 1 85 ? 1.256 7.708 0.601 1.00 79.38 85 GLU A CA 1
ATOM 649 C C . GLU A 1 85 ? -0.141 7.381 1.113 1.00 79.38 85 GLU A C 1
ATOM 651 O O . GLU A 1 85 ? -1.050 7.101 0.329 1.00 79.38 85 GLU A O 1
ATOM 656 N N . ALA A 1 86 ? -0.303 7.393 2.429 1.00 74.50 86 ALA A N 1
ATOM 657 C CA . ALA A 1 86 ? -1.571 7.213 3.111 1.00 74.50 86 ALA A CA 1
ATOM 658 C C . ALA A 1 86 ? -1.698 8.252 4.228 1.00 74.50 86 ALA A C 1
ATOM 660 O O . ALA A 1 86 ? -0.705 8.844 4.662 1.00 74.50 86 ALA A O 1
ATOM 661 N N . ASP A 1 87 ? -2.919 8.447 4.717 1.00 67.31 87 ASP A N 1
ATOM 662 C CA . ASP A 1 87 ? -3.155 9.320 5.860 1.00 67.31 87 ASP A CA 1
ATOM 663 C C . ASP A 1 87 ? -2.512 8.679 7.104 1.00 67.31 87 ASP A C 1
ATOM 665 O O . ASP A 1 87 ? -2.944 7.627 7.578 1.00 67.31 87 ASP A O 1
ATOM 669 N N . GLY A 1 88 ? -1.381 9.237 7.545 1.00 65.44 88 GLY A N 1
ATOM 670 C CA . GLY A 1 88 ? -0.535 8.680 8.609 1.00 65.44 88 GLY A CA 1
ATOM 671 C C . GLY A 1 88 ? 0.891 8.290 8.198 1.00 65.44 88 GLY A C 1
ATOM 672 O O . GLY A 1 88 ? 1.696 7.989 9.080 1.00 65.44 88 GLY A O 1
ATOM 673 N N . GLY A 1 89 ? 1.253 8.329 6.907 1.00 71.50 89 GLY A N 1
ATOM 674 C CA . GLY A 1 89 ? 2.651 8.161 6.499 1.00 71.50 89 GLY A CA 1
ATOM 675 C C . GLY A 1 89 ? 2.888 7.784 5.038 1.00 71.50 89 GLY A C 1
ATOM 676 O O . GLY A 1 89 ? 1.966 7.541 4.262 1.00 71.50 89 GLY A O 1
ATOM 677 N N . ALA A 1 90 ? 4.167 7.706 4.675 1.00 78.81 90 ALA A N 1
ATOM 678 C CA . ALA A 1 90 ? 4.616 7.245 3.369 1.00 78.81 90 ALA A CA 1
ATOM 679 C C . ALA A 1 90 ? 5.514 6.011 3.511 1.00 78.81 90 ALA A C 1
ATOM 681 O O . ALA A 1 90 ? 6.312 5.909 4.444 1.00 78.81 90 ALA A O 1
ATOM 682 N N . ALA A 1 91 ? 5.402 5.089 2.560 1.00 78.00 91 ALA A N 1
ATOM 683 C CA . ALA A 1 91 ? 6.267 3.926 2.431 1.00 78.00 91 ALA A CA 1
ATOM 684 C C . ALA A 1 91 ? 6.895 3.902 1.037 1.00 78.00 91 ALA A C 1
ATOM 686 O O . ALA A 1 91 ? 6.262 4.285 0.052 1.00 78.00 91 ALA A O 1
ATOM 687 N N . SER A 1 92 ? 8.137 3.429 0.939 1.00 82.00 92 SER A N 1
ATOM 688 C CA . SER A 1 92 ? 8.826 3.273 -0.340 1.00 82.00 92 SER A CA 1
ATOM 689 C C . SER A 1 92 ? 9.588 1.954 -0.427 1.00 82.00 92 SER A C 1
ATOM 691 O O . SER A 1 92 ? 10.001 1.382 0.581 1.00 82.00 92 SER A O 1
ATOM 693 N N . CYS A 1 93 ? 9.749 1.446 -1.648 1.00 81.50 93 CYS A N 1
ATOM 694 C CA . CYS A 1 93 ? 10.488 0.219 -1.923 1.00 81.50 93 CYS A CA 1
ATOM 695 C C . CYS A 1 93 ? 11.210 0.319 -3.271 1.00 81.50 93 CYS A C 1
ATOM 697 O O . CYS A 1 93 ? 10.606 0.719 -4.269 1.00 81.50 93 CYS A O 1
ATOM 699 N N . ALA A 1 94 ? 12.491 -0.055 -3.296 1.00 84.56 94 ALA A N 1
ATOM 700 C CA . ALA A 1 94 ? 13.274 -0.177 -4.521 1.00 84.56 94 ALA A CA 1
ATOM 701 C C . ALA A 1 94 ? 13.039 -1.547 -5.172 1.00 84.56 94 ALA A C 1
ATOM 703 O O . ALA A 1 94 ? 13.037 -2.578 -4.495 1.00 84.56 94 ALA A O 1
ATOM 704 N N . VAL A 1 95 ? 12.848 -1.554 -6.488 1.00 83.06 95 VAL A N 1
ATOM 705 C CA . VAL A 1 95 ? 12.549 -2.746 -7.280 1.00 83.06 95 VAL A CA 1
ATOM 706 C C . VAL A 1 95 ? 13.407 -2.742 -8.538 1.00 83.06 95 VAL A C 1
ATOM 708 O O . VAL A 1 95 ? 13.331 -1.808 -9.333 1.00 83.06 95 VAL A O 1
ATOM 711 N N . HIS A 1 96 ? 14.165 -3.818 -8.739 1.00 84.00 96 HIS A N 1
ATOM 712 C CA . HIS A 1 96 ? 14.838 -4.098 -10.004 1.00 84.00 96 HIS A CA 1
ATOM 713 C C . HIS A 1 96 ? 13.976 -5.026 -10.861 1.00 84.00 96 HIS A C 1
ATOM 715 O O . HIS A 1 96 ? 13.415 -6.004 -10.354 1.00 84.00 96 HIS A O 1
ATOM 721 N N . VAL A 1 97 ? 13.865 -4.716 -12.150 1.00 79.69 97 VAL A N 1
ATOM 722 C CA . VAL A 1 97 ? 13.079 -5.478 -13.122 1.00 79.69 97 VAL A CA 1
ATOM 723 C C . VAL A 1 97 ? 13.956 -5.845 -14.310 1.00 79.69 97 VAL A C 1
ATOM 725 O O . VAL A 1 97 ? 14.486 -4.951 -14.963 1.00 79.69 97 VAL A O 1
ATOM 728 N N . ASP A 1 98 ? 14.033 -7.141 -14.614 1.00 77.25 98 ASP A N 1
ATOM 729 C CA . ASP A 1 98 ? 14.746 -7.691 -15.778 1.00 77.25 98 ASP A CA 1
ATOM 730 C C . ASP A 1 98 ? 13.917 -7.663 -17.083 1.00 77.25 98 ASP A C 1
ATOM 732 O O . ASP A 1 98 ? 12.654 -7.677 -17.044 1.00 77.25 98 ASP A O 1
#

Sequence (98 aa):
MKTRKDFRITIKATNVGKETTDTGRHQMSFSTGVEGGGRTLGLAFGNGHRAKEWSALPPGETVEESRSMGESIFRKPGDYTIQIEADGGAASCAVHVD

pLDDT: mean 76.6, std 12.16, range [46.5, 96.19]

Secondary structure (DSSP, 8-state):
---GGG-EEEEEEE--SSS-B---GGG-EEEEEETTEEEE-TTTSTTS---GGGTSB-TT-EEEEEEE-HHHH-SSSEEEEEEEEETTEEEEEEEEE-

Foldseek 3Di:
DQALQNDKDKDKDFAQDQAWAQQQQLVKWKKKDDVPDIDIPNPQRNPDDDDVCNGTPHHGDMDMDMDSCSVVHDVDFDKMKMWMDGDPDIDIDIDGHD